Protein AF-A0A974D555-F1 (afdb_monomer_lite)

pLDDT: mean 72.26, std 13.81, range [42.69, 95.44]

Foldseek 3Di:
DDDDDPDDDDDDDDDDDDCPDPVVVVVVVVVCVVPVVVVVCCVVQVQNDQDWDKDKDFDPDDDPDKDKDWDADPPDRAIAIEIPDPVVCVVCPVSYDDDDDDDDLAPPPDPDVVSVDPVVSVVSVVVPGPIPIPRPPDRDRDDDDDPPDDDDDDDDDDDDDDDD

Secondary structure (DSSP, 8-state):
------------------SSSHHHHHHHHHHHHHHHHHHHHHHHTSSSS----EEEEE-----SS--EEEEE-SSSS-EEEEES-HHHHHHHGGGB---------S-TT---GGGG-HHHHHHHHHHTS-EEEEE--S----PPPPTTPPP-------------

Organism: Xenopus laevis (NCBI:txid8355)

InterPro domains:
  IPR019306 Transmembrane protein 231 [PF10149] (1-104)
  IPR019306 Transmembrane protein 231 [PTHR14605] (1-103)

Radius of gyration: 37.43 Å; chains: 1; bounding box: 62×40×138 Å

Structure (mmCIF, N/CA/C/O backbone):
data_AF-A0A974D555-F1
#
_entry.id   AF-A0A974D555-F1
#
loop_
_atom_site.group_PDB
_atom_site.id
_atom_site.type_symbol
_atom_site.label_atom_id
_atom_site.label_alt_id
_atom_site.label_comp_id
_atom_site.label_asym_id
_atom_site.label_entity_id
_atom_site.label_seq_id
_atom_site.pdbx_PDB_ins_code
_atom_site.Cartn_x
_atom_site.Cartn_y
_atom_site.Cartn_z
_atom_site.occupancy
_atom_site.B_iso_or_equiv
_atom_site.auth_seq_id
_atom_site.auth_comp_id
_atom_site.auth_asym_id
_atom_site.auth_atom_id
_atom_site.pdbx_PDB_model_num
ATOM 1 N N . MET A 1 1 ? 27.339 3.872 -88.753 1.00 43.22 1 MET A N 1
ATOM 2 C CA . MET A 1 1 ? 28.304 2.980 -88.077 1.00 43.22 1 MET A CA 1
ATOM 3 C C . MET A 1 1 ? 27.641 2.476 -86.812 1.00 43.22 1 MET A C 1
ATOM 5 O O . MET A 1 1 ? 27.214 3.301 -86.017 1.00 43.22 1 MET A O 1
ATOM 9 N N . ALA A 1 2 ? 27.453 1.164 -86.688 1.00 54.00 2 ALA A N 1
ATOM 10 C CA . ALA A 1 2 ? 26.825 0.557 -85.518 1.00 54.00 2 ALA A CA 1
ATOM 11 C C . ALA A 1 2 ? 27.892 0.338 -84.437 1.00 54.00 2 ALA A C 1
ATOM 13 O O . ALA A 1 2 ? 28.926 -0.265 -84.718 1.00 54.00 2 ALA A O 1
ATOM 14 N N . LEU A 1 3 ? 27.662 0.860 -83.232 1.00 67.00 3 LEU A N 1
ATOM 15 C CA . LEU A 1 3 ? 28.503 0.572 -82.073 1.00 67.00 3 LEU A CA 1
ATOM 16 C C . LEU A 1 3 ? 28.067 -0.777 -81.497 1.00 67.00 3 LEU A C 1
ATOM 18 O O . LEU A 1 3 ? 26.908 -0.946 -81.125 1.00 67.00 3 LEU A O 1
ATOM 22 N N . TYR A 1 4 ? 28.989 -1.737 -81.482 1.00 73.62 4 TYR A N 1
ATOM 23 C CA . TYR A 1 4 ? 28.781 -3.074 -80.935 1.00 73.62 4 TYR A CA 1
ATOM 24 C C . TYR A 1 4 ? 29.472 -3.150 -79.574 1.00 73.62 4 TYR A C 1
ATOM 26 O O . TYR A 1 4 ? 30.701 -3.122 -79.492 1.00 73.62 4 TYR A O 1
ATOM 34 N N . GLU A 1 5 ? 28.684 -3.191 -78.504 1.00 74.38 5 GLU A N 1
ATOM 35 C CA . GLU A 1 5 ? 29.203 -3.286 -77.144 1.00 74.38 5 GLU A CA 1
ATOM 36 C C . GLU A 1 5 ? 29.420 -4.765 -76.797 1.00 74.38 5 GLU A C 1
ATOM 38 O O . GLU A 1 5 ? 28.479 -5.541 -76.647 1.00 74.38 5 GLU A O 1
ATOM 43 N N . VAL A 1 6 ? 30.691 -5.172 -76.760 1.00 83.88 6 VAL A N 1
ATOM 44 C CA . VAL A 1 6 ? 31.112 -6.582 -76.663 1.00 83.88 6 VAL A CA 1
ATOM 45 C C . VAL A 1 6 ? 30.987 -7.126 -75.236 1.00 83.88 6 VAL A C 1
ATOM 47 O O . VAL A 1 6 ? 30.823 -8.330 -75.050 1.00 83.88 6 VAL A O 1
ATOM 50 N N . TYR A 1 7 ? 31.088 -6.268 -74.216 1.00 72.56 7 TYR A N 1
ATOM 51 C CA . TYR A 1 7 ? 31.069 -6.694 -72.819 1.00 72.56 7 TYR A CA 1
ATOM 52 C C . TYR A 1 7 ? 30.784 -5.526 -71.870 1.00 72.56 7 TYR A C 1
ATOM 54 O O . TYR A 1 7 ? 31.431 -4.484 -71.952 1.00 72.56 7 TYR A O 1
ATOM 62 N N . SER A 1 8 ? 29.878 -5.737 -70.916 1.00 79.06 8 SER A N 1
ATOM 63 C CA . SER A 1 8 ? 29.577 -4.797 -69.834 1.00 79.06 8 SER A CA 1
ATOM 64 C C . SER A 1 8 ? 29.527 -5.548 -68.506 1.00 79.06 8 SER A C 1
ATOM 66 O O . SER A 1 8 ? 28.858 -6.577 -68.414 1.00 79.06 8 SER A O 1
ATOM 68 N N . HIS A 1 9 ? 30.179 -5.028 -67.466 1.00 78.00 9 HIS A N 1
ATOM 69 C CA . HIS A 1 9 ? 30.030 -5.547 -66.105 1.00 78.00 9 HIS A CA 1
ATOM 70 C C . HIS A 1 9 ? 29.770 -4.399 -65.129 1.00 78.00 9 HIS A C 1
ATOM 72 O O . HIS A 1 9 ? 30.324 -3.309 -65.269 1.00 78.00 9 HIS A O 1
ATOM 78 N N . THR A 1 10 ? 28.920 -4.637 -64.132 1.00 78.56 10 THR A N 1
ATOM 79 C CA . THR A 1 10 ? 28.616 -3.647 -63.097 1.00 78.56 10 THR A CA 1
ATOM 80 C C . THR A 1 10 ? 29.733 -3.630 -62.056 1.00 78.56 10 THR A C 1
ATOM 82 O O . THR A 1 10 ? 29.928 -4.613 -61.338 1.00 78.56 10 THR A O 1
ATOM 85 N N . ALA A 1 11 ? 30.456 -2.517 -61.949 1.00 74.56 11 ALA A N 1
ATOM 86 C CA . ALA A 1 11 ? 31.449 -2.325 -60.899 1.00 74.56 11 ALA A CA 1
ATOM 87 C C . ALA A 1 11 ? 30.753 -2.046 -59.556 1.00 74.56 11 ALA A C 1
ATOM 89 O O . ALA A 1 11 ? 30.094 -1.021 -59.382 1.00 74.56 11 ALA A O 1
ATOM 90 N N . LEU A 1 12 ? 30.908 -2.953 -58.589 1.00 76.25 12 LEU A N 1
ATOM 91 C CA . LEU A 1 12 ? 30.442 -2.751 -57.218 1.00 76.25 12 LEU A CA 1
ATOM 92 C C . LEU A 1 12 ? 31.545 -2.066 -56.401 1.00 76.25 12 LEU A C 1
ATOM 94 O O . LEU A 1 12 ? 32.492 -2.709 -55.950 1.00 76.25 12 LEU A O 1
ATOM 98 N N . LEU A 1 13 ? 31.430 -0.751 -56.203 1.00 76.50 13 LEU A N 1
ATOM 99 C CA . LEU A 1 13 ? 32.329 0.006 -55.329 1.00 76.50 13 LEU A CA 1
ATOM 100 C C . LEU A 1 13 ? 31.910 -0.183 -53.867 1.00 76.50 13 LEU A C 1
ATOM 102 O O . LEU A 1 13 ? 30.870 0.312 -53.434 1.00 76.50 13 LEU A O 1
ATOM 106 N N . ARG A 1 14 ? 32.727 -0.905 -53.092 1.00 76.12 14 ARG A N 1
ATOM 107 C CA . ARG A 1 14 ? 32.498 -1.114 -51.658 1.00 76.12 14 ARG A CA 1
ATOM 108 C C . ARG A 1 14 ? 33.334 -0.140 -50.837 1.00 76.12 14 ARG A C 1
ATOM 110 O O . ARG A 1 14 ? 34.541 -0.317 -50.694 1.00 76.12 14 ARG A O 1
ATOM 117 N N . TYR A 1 15 ? 32.681 0.856 -50.251 1.00 70.00 15 TYR A N 1
ATOM 118 C CA . TYR A 1 15 ? 33.311 1.777 -49.308 1.00 70.00 15 TYR A CA 1
ATOM 119 C C . TYR A 1 15 ? 33.308 1.163 -47.905 1.00 70.00 15 TYR A C 1
ATOM 121 O O . TYR A 1 15 ? 32.252 0.853 -47.358 1.00 70.00 15 TYR A O 1
ATOM 129 N N . ILE A 1 16 ? 34.495 0.958 -47.334 1.00 76.12 16 ILE A N 1
ATOM 130 C CA . ILE A 1 16 ? 34.682 0.409 -45.985 1.00 76.12 16 ILE A CA 1
ATOM 131 C C . ILE A 1 16 ? 35.162 1.549 -45.088 1.00 76.12 16 ILE A C 1
ATOM 133 O O . ILE A 1 16 ? 36.095 2.266 -45.444 1.00 76.12 16 ILE A O 1
ATOM 137 N N . THR A 1 17 ? 34.536 1.725 -43.928 1.00 74.69 17 THR A N 1
ATOM 138 C CA . THR A 1 17 ? 34.976 2.688 -42.913 1.00 74.69 17 THR A CA 1
ATOM 139 C C . THR A 1 17 ? 35.662 1.955 -41.761 1.00 74.69 17 THR A C 1
ATOM 141 O O . THR A 1 17 ? 35.308 0.824 -41.430 1.00 74.69 17 THR A O 1
ATOM 144 N N . SER A 1 18 ? 36.680 2.578 -41.161 1.00 75.44 18 SER A N 1
ATOM 145 C CA . SER A 1 18 ? 37.286 2.073 -39.925 1.00 75.44 18 SER A CA 1
ATOM 146 C C . SER A 1 18 ? 36.431 2.463 -38.718 1.00 75.44 18 SER A C 1
ATOM 148 O O . SER A 1 18 ? 35.652 3.413 -38.772 1.00 75.44 18 SER A O 1
ATOM 150 N N . ILE A 1 19 ? 36.606 1.751 -37.606 1.00 68.06 19 ILE A N 1
ATOM 151 C CA . ILE A 1 19 ? 35.839 1.945 -36.366 1.00 68.06 19 ILE A CA 1
ATOM 152 C C . ILE A 1 19 ? 36.032 3.362 -35.785 1.00 68.06 19 ILE A C 1
ATOM 154 O O . ILE A 1 19 ? 35.103 3.922 -35.206 1.00 68.06 19 ILE A O 1
ATOM 158 N N . CYS A 1 20 ? 37.195 3.985 -36.010 1.00 70.38 20 CYS A N 1
ATOM 159 C CA . CYS A 1 20 ? 37.530 5.337 -35.556 1.00 70.38 20 CYS A CA 1
ATOM 160 C C . CYS A 1 20 ? 37.669 6.288 -36.758 1.00 70.38 20 CYS A C 1
ATOM 162 O O . CYS A 1 20 ? 38.770 6.672 -37.151 1.00 70.38 20 CYS A O 1
ATOM 164 N N . SER A 1 21 ? 36.548 6.625 -37.396 1.00 87.00 21 SER A N 1
ATOM 165 C CA . SER A 1 21 ? 36.493 7.576 -38.509 1.00 87.00 21 SER A CA 1
ATOM 166 C C . SER A 1 21 ? 35.426 8.639 -38.248 1.00 87.00 21 SER A C 1
ATOM 168 O O . SER A 1 21 ? 34.438 8.402 -37.555 1.00 87.00 21 SER A O 1
ATOM 170 N N . LYS A 1 22 ? 35.571 9.823 -38.854 1.00 82.00 22 LYS A N 1
ATOM 171 C CA . LYS A 1 22 ? 34.559 10.891 -38.775 1.00 82.00 22 LYS A CA 1
ATOM 172 C C . LYS A 1 22 ? 33.178 10.415 -39.260 1.00 82.00 22 LYS A C 1
ATOM 174 O O . LYS A 1 22 ? 32.161 10.873 -38.749 1.00 82.00 22 LYS A O 1
ATOM 179 N N . ALA A 1 23 ? 33.143 9.458 -40.193 1.00 85.44 23 ALA A N 1
ATOM 180 C CA . ALA A 1 23 ? 31.910 8.846 -40.688 1.00 85.44 23 ALA A CA 1
ATOM 181 C C . ALA A 1 23 ? 31.214 7.955 -39.641 1.00 85.44 23 ALA A C 1
ATOM 183 O O . ALA A 1 23 ? 29.991 7.996 -39.528 1.00 85.44 23 ALA A O 1
ATOM 184 N N . THR A 1 24 ? 31.969 7.185 -38.847 1.00 86.44 24 THR A N 1
ATOM 185 C CA . THR A 1 24 ? 31.387 6.348 -37.782 1.00 86.44 24 THR A CA 1
ATOM 186 C C . THR A 1 24 ? 30.913 7.190 -36.605 1.00 86.44 24 THR A C 1
ATOM 188 O O . THR A 1 24 ? 29.861 6.901 -36.041 1.00 86.44 24 THR A O 1
ATOM 191 N N . LEU A 1 25 ? 31.617 8.285 -36.298 1.00 87.31 25 LEU A N 1
ATOM 192 C CA . LEU A 1 25 ? 31.182 9.282 -35.316 1.00 87.31 25 LEU A CA 1
ATOM 193 C C . LEU A 1 25 ? 29.849 9.923 -35.741 1.00 87.31 25 LEU A C 1
ATOM 195 O O . LEU A 1 25 ? 28.904 9.962 -34.957 1.00 87.31 25 LEU A O 1
ATOM 199 N N . PHE A 1 26 ? 29.738 10.366 -36.997 1.00 90.81 26 PHE A N 1
ATOM 200 C CA . PHE A 1 26 ? 28.491 10.926 -37.523 1.00 90.81 26 PHE A CA 1
ATOM 201 C C . PHE A 1 26 ? 27.328 9.926 -37.434 1.00 90.81 26 PHE A C 1
ATOM 203 O O . PHE A 1 26 ? 26.248 10.286 -36.970 1.00 90.81 26 PHE A O 1
ATOM 210 N N . LEU A 1 27 ? 27.562 8.660 -37.795 1.00 88.62 27 LEU A N 1
ATOM 211 C CA . LEU A 1 27 ? 26.557 7.602 -37.674 1.00 88.62 27 LEU A CA 1
ATOM 212 C C . LEU A 1 27 ? 26.149 7.379 -36.211 1.00 88.62 27 LEU A C 1
ATOM 214 O O . LEU A 1 27 ? 24.957 7.316 -35.928 1.00 88.62 27 LEU A O 1
ATOM 218 N N . LEU A 1 28 ? 27.102 7.336 -35.272 1.00 90.50 28 LEU A N 1
ATOM 219 C CA . LEU A 1 28 ? 26.807 7.226 -33.839 1.00 90.50 28 LEU A CA 1
ATOM 220 C C . LEU A 1 28 ? 25.959 8.391 -33.325 1.00 90.50 28 LEU A C 1
ATOM 222 O O . LEU A 1 28 ? 25.024 8.156 -32.565 1.00 90.50 28 LEU A O 1
ATOM 226 N N . ILE A 1 29 ? 26.244 9.626 -33.750 1.00 92.88 29 ILE A N 1
ATOM 227 C CA . ILE A 1 29 ? 25.439 10.797 -33.374 1.00 92.88 29 ILE A CA 1
ATOM 228 C C . ILE A 1 29 ? 24.017 10.669 -33.916 1.00 92.88 29 ILE A C 1
ATOM 230 O O . ILE A 1 29 ? 23.066 10.876 -33.168 1.00 92.88 29 ILE A O 1
ATOM 234 N N . VAL A 1 30 ? 23.852 10.311 -35.192 1.00 94.25 30 VAL A N 1
ATOM 235 C CA . VAL A 1 30 ? 22.523 10.134 -35.799 1.00 94.25 30 VAL A CA 1
ATOM 236 C C . VAL A 1 30 ? 21.759 9.007 -35.106 1.00 94.25 30 VAL A C 1
ATOM 238 O O . VAL A 1 30 ? 20.574 9.155 -34.815 1.00 94.25 30 VAL A O 1
ATOM 241 N N . LEU A 1 31 ? 22.434 7.906 -34.774 1.00 94.69 31 LEU A N 1
ATOM 242 C CA . LEU A 1 31 ? 21.848 6.780 -34.056 1.00 94.69 31 LEU A CA 1
ATOM 243 C C . LEU A 1 31 ? 21.407 7.192 -32.644 1.00 94.69 31 LEU A C 1
ATOM 245 O O . LEU A 1 31 ? 20.265 6.950 -32.258 1.00 94.69 31 LEU A O 1
ATOM 249 N N . ALA A 1 32 ? 22.266 7.898 -31.908 1.00 94.69 32 ALA A N 1
ATOM 250 C CA . ALA A 1 32 ? 21.931 8.460 -30.605 1.00 94.69 32 ALA A CA 1
ATOM 251 C C . ALA A 1 32 ? 20.732 9.417 -30.699 1.00 94.69 32 ALA A C 1
ATOM 253 O O . ALA A 1 32 ? 19.782 9.291 -29.932 1.00 94.69 32 ALA A O 1
ATOM 254 N N . LEU A 1 33 ? 20.716 10.318 -31.682 1.00 94.19 33 LEU A N 1
ATOM 255 C CA . LEU A 1 33 ? 19.623 11.271 -31.886 1.00 94.19 33 LEU A CA 1
ATOM 256 C C . LEU A 1 33 ? 18.323 10.602 -32.369 1.00 94.19 33 LEU A C 1
ATOM 258 O O . LEU A 1 33 ? 17.247 11.147 -32.163 1.00 94.19 33 LEU A O 1
ATOM 262 N N . THR A 1 34 ? 18.395 9.417 -32.974 1.00 95.44 34 THR A N 1
ATOM 263 C CA . THR A 1 34 ? 17.206 8.663 -33.397 1.00 95.44 34 THR A CA 1
ATOM 264 C C . THR A 1 34 ? 16.569 7.914 -32.223 1.00 95.44 34 THR A C 1
ATOM 266 O O . THR A 1 34 ? 15.346 7.870 -32.120 1.00 95.44 34 THR A O 1
ATOM 269 N N . TYR A 1 35 ? 17.373 7.347 -31.315 1.00 92.94 35 TYR A N 1
ATOM 270 C CA . TYR A 1 35 ? 16.868 6.487 -30.236 1.00 92.94 35 TYR A CA 1
ATOM 271 C C . TYR A 1 35 ? 16.709 7.1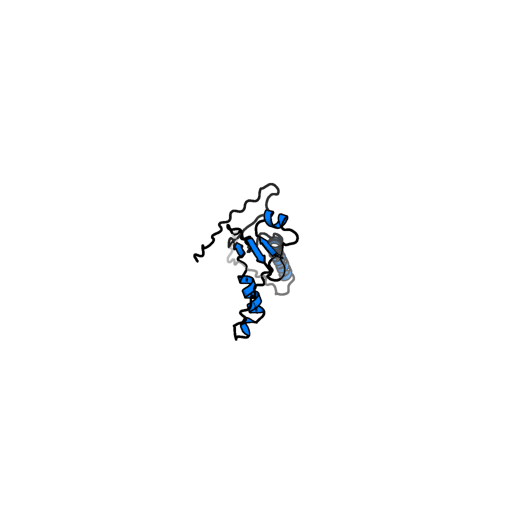83 -28.878 1.00 92.94 35 TYR A C 1
ATOM 273 O O . TYR A 1 35 ? 15.795 6.843 -28.127 1.00 92.94 35 TYR A O 1
ATOM 281 N N . ILE A 1 36 ? 17.557 8.160 -28.540 1.00 93.50 36 ILE A N 1
ATOM 282 C CA . ILE A 1 36 ? 17.518 8.824 -27.226 1.00 93.50 36 ILE A CA 1
ATOM 283 C C . ILE A 1 36 ? 16.260 9.694 -27.057 1.00 93.50 36 ILE A C 1
ATOM 285 O O . ILE A 1 36 ? 15.605 9.556 -26.024 1.00 93.50 36 ILE A O 1
ATOM 289 N N . PRO A 1 37 ? 15.858 10.551 -28.019 1.00 91.44 37 PRO A N 1
ATOM 290 C CA . PRO A 1 37 ? 14.676 11.397 -27.854 1.00 91.44 37 PRO A CA 1
ATOM 291 C C . PRO A 1 37 ? 13.364 10.638 -27.608 1.00 91.44 37 PRO A C 1
ATOM 293 O O . PRO A 1 37 ? 12.691 10.977 -26.634 1.00 91.44 37 PRO A O 1
ATOM 296 N N . PRO A 1 38 ? 12.980 9.600 -28.384 1.00 87.94 38 PRO A N 1
ATOM 297 C CA . PRO A 1 38 ? 11.744 8.868 -28.104 1.00 87.94 38 PRO A CA 1
ATOM 298 C C . PRO A 1 38 ? 11.790 8.141 -26.751 1.00 87.94 38 PRO A C 1
ATOM 300 O O . PRO A 1 38 ? 10.772 8.071 -26.065 1.00 87.94 38 PRO A O 1
ATOM 303 N N . LEU A 1 39 ? 12.965 7.670 -26.316 1.00 85.62 39 LEU A N 1
ATOM 304 C CA . LEU A 1 39 ? 13.138 7.049 -25.000 1.00 85.62 39 LEU A CA 1
ATOM 305 C C . LEU A 1 39 ? 12.997 8.065 -23.854 1.00 85.62 39 LEU A C 1
ATOM 307 O O . LEU A 1 39 ? 12.352 7.773 -22.847 1.00 85.62 39 LEU A O 1
ATOM 311 N N . LEU A 1 40 ? 13.537 9.275 -24.018 1.00 86.38 40 LEU A N 1
ATOM 312 C CA . LEU A 1 40 ? 13.411 10.360 -23.041 1.00 86.38 40 LEU A CA 1
ATOM 313 C C . LEU A 1 40 ? 11.957 10.849 -22.956 1.00 86.38 40 LEU A C 1
ATOM 315 O O . LEU A 1 40 ? 11.431 11.028 -21.861 1.00 86.38 40 LEU A O 1
ATOM 319 N N . VAL A 1 41 ? 11.263 10.955 -24.094 1.00 85.06 41 VAL A N 1
ATOM 320 C CA . VAL A 1 41 ? 9.822 11.251 -24.136 1.00 85.06 41 VAL A CA 1
ATOM 321 C C . VAL A 1 41 ? 9.014 10.159 -23.428 1.00 85.06 41 VAL A C 1
ATOM 323 O O . VAL A 1 41 ? 8.137 10.482 -22.629 1.00 85.06 41 VAL A O 1
ATOM 326 N N . ALA A 1 42 ? 9.320 8.875 -23.636 1.00 82.38 42 ALA A N 1
ATOM 327 C CA . ALA A 1 42 ? 8.662 7.767 -22.933 1.00 82.38 42 ALA A CA 1
ATOM 328 C C . ALA A 1 42 ? 8.933 7.771 -21.414 1.00 82.38 42 ALA A C 1
ATOM 330 O O . ALA A 1 42 ? 8.067 7.400 -20.620 1.00 82.38 42 ALA A O 1
ATOM 331 N N . PHE A 1 43 ? 10.120 8.211 -20.992 1.00 78.06 43 PHE A N 1
ATOM 332 C CA . PHE A 1 43 ? 10.472 8.360 -19.579 1.00 78.06 43 PHE A CA 1
ATOM 333 C C . PHE A 1 43 ? 9.745 9.547 -18.923 1.00 78.06 43 PHE A C 1
ATOM 335 O O . PHE A 1 43 ? 9.121 9.391 -17.873 1.00 78.06 43 PHE A O 1
ATOM 342 N N . CYS A 1 44 ? 9.764 10.719 -19.563 1.00 80.12 44 CYS A N 1
ATOM 343 C CA . CYS A 1 44 ? 9.126 11.933 -19.052 1.00 80.12 44 CYS A CA 1
ATOM 344 C C . CYS A 1 44 ? 7.598 11.924 -19.163 1.00 80.12 44 CYS A C 1
ATOM 346 O O . CYS A 1 44 ? 6.941 12.700 -18.480 1.00 80.12 44 CYS A O 1
ATOM 348 N N . SER A 1 45 ? 7.005 11.070 -19.997 1.00 78.44 45 SER A N 1
ATOM 349 C CA . SER A 1 45 ? 5.547 11.033 -20.178 1.00 78.44 45 SER A CA 1
ATOM 350 C C . SER A 1 45 ? 4.789 10.358 -19.029 1.00 78.44 45 SER A C 1
ATOM 352 O O . SER A 1 45 ? 3.563 10.367 -19.056 1.00 78.44 45 SER A O 1
ATOM 354 N N . TYR A 1 46 ? 5.471 9.813 -18.008 1.00 63.91 46 TYR A N 1
ATOM 355 C CA . TYR A 1 46 ? 4.936 9.237 -16.753 1.00 63.91 46 TYR A CA 1
ATOM 356 C C . TYR A 1 46 ? 3.826 8.160 -16.855 1.00 63.91 46 TYR A C 1
ATOM 358 O O . TYR A 1 46 ? 3.529 7.531 -15.833 1.00 63.91 46 TYR A O 1
ATOM 366 N N . GLY A 1 47 ? 3.247 7.923 -18.035 1.00 62.38 47 GLY A N 1
ATOM 367 C CA . GLY A 1 47 ? 2.083 7.070 -18.296 1.00 62.38 47 GLY A CA 1
ATOM 368 C C . GLY A 1 47 ? 2.336 5.944 -19.300 1.00 62.38 47 GLY A C 1
ATOM 369 O O . GLY A 1 47 ? 1.434 5.157 -19.557 1.00 62.38 47 GLY A O 1
ATOM 370 N N . PHE A 1 48 ? 3.555 5.834 -19.843 1.00 63.28 48 PHE A N 1
ATOM 371 C CA . PHE A 1 48 ? 3.926 4.731 -20.740 1.00 63.28 48 PHE A CA 1
ATOM 372 C C . PHE A 1 48 ? 4.338 3.448 -19.999 1.00 63.28 48 PHE A C 1
ATOM 374 O O . PHE A 1 48 ? 4.368 2.367 -20.581 1.00 63.28 48 PHE A O 1
ATOM 381 N N . TRP A 1 49 ? 4.672 3.566 -18.712 1.00 61.31 49 TRP A N 1
ATOM 382 C CA . TRP A 1 49 ? 5.152 2.457 -17.897 1.00 61.31 49 TRP A CA 1
ATOM 383 C C . TRP A 1 49 ? 4.017 1.882 -17.066 1.00 61.31 49 TRP A C 1
ATOM 385 O O . TRP A 1 49 ? 3.326 2.610 -16.350 1.00 61.31 49 TRP A O 1
ATOM 395 N N . LEU A 1 50 ? 3.873 0.562 -17.124 1.00 58.47 50 LEU A N 1
ATOM 396 C CA . LEU A 1 50 ? 2.924 -0.164 -16.303 1.00 58.47 50 LEU A CA 1
ATOM 397 C C . LEU A 1 50 ? 3.299 -0.021 -14.824 1.00 58.47 50 LEU A C 1
ATOM 399 O O . LEU A 1 50 ? 4.350 -0.496 -14.395 1.00 58.47 50 LEU A O 1
ATOM 403 N N . LYS A 1 51 ? 2.453 0.653 -14.043 1.00 59.53 51 LYS A N 1
ATOM 404 C CA . LYS A 1 51 ? 2.661 0.858 -12.605 1.00 59.53 51 LYS A CA 1
ATOM 405 C C . LYS A 1 51 ? 1.699 -0.022 -11.819 1.00 59.53 51 LYS A C 1
ATOM 407 O O . LYS A 1 51 ? 0.499 -0.018 -12.075 1.00 59.53 51 LYS A O 1
ATOM 412 N N . GLN A 1 52 ? 2.230 -0.753 -10.844 1.00 62.78 52 GLN A N 1
ATOM 413 C CA . GLN A 1 52 ? 1.428 -1.490 -9.874 1.00 62.78 52 GLN A CA 1
ATOM 414 C C . GLN A 1 52 ? 1.115 -0.570 -8.690 1.00 62.78 52 GLN A C 1
ATOM 416 O O . GLN A 1 52 ? 2.029 -0.024 -8.073 1.00 62.78 52 GLN A O 1
ATOM 421 N N . SER A 1 53 ? -0.167 -0.389 -8.371 1.00 60.31 53 SER A N 1
ATOM 422 C CA . SER A 1 53 ? -0.601 0.358 -7.188 1.00 60.31 53 SER A CA 1
ATOM 423 C C . SER A 1 53 ? -1.202 -0.593 -6.160 1.00 60.31 53 SER A C 1
ATOM 425 O O . SER A 1 53 ? -2.190 -1.266 -6.448 1.00 60.31 53 SER A O 1
ATOM 427 N N . THR A 1 54 ? -0.643 -0.604 -4.953 1.00 62.25 54 THR A N 1
ATOM 428 C CA . THR A 1 54 ? -1.197 -1.347 -3.818 1.00 62.25 54 THR A CA 1
ATOM 429 C C . THR A 1 54 ? -1.779 -0.352 -2.826 1.00 62.25 54 THR A C 1
ATOM 431 O O . THR A 1 54 ? -1.042 0.471 -2.283 1.00 62.25 54 THR A O 1
ATOM 434 N N . TYR A 1 55 ? -3.087 -0.426 -2.577 1.00 61.00 55 TYR A N 1
ATOM 435 C CA . TYR A 1 55 ? -3.750 0.409 -1.579 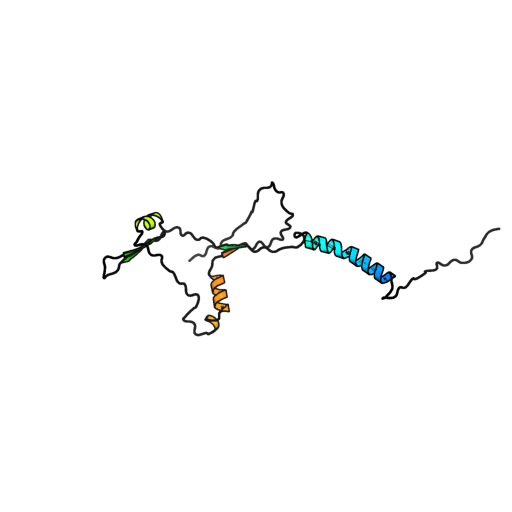1.00 61.00 55 TYR A CA 1
ATOM 436 C C . TYR A 1 55 ? -4.072 -0.409 -0.328 1.00 61.00 55 TYR A C 1
ATOM 438 O O . TYR A 1 55 ? -4.629 -1.507 -0.415 1.00 61.00 55 TYR A O 1
ATOM 446 N N . LYS A 1 56 ? -3.681 0.117 0.836 1.00 60.47 56 LYS A N 1
ATOM 447 C CA . LYS A 1 56 ? -3.932 -0.496 2.141 1.00 60.47 56 LYS A CA 1
ATOM 448 C C . LYS A 1 56 ? -4.780 0.456 2.971 1.00 60.47 56 LYS A C 1
ATOM 450 O O . LYS A 1 56 ? -4.329 1.554 3.284 1.00 60.47 56 LYS A O 1
ATOM 455 N N . GLU A 1 57 ? -5.969 0.009 3.350 1.00 55.25 57 GLU A N 1
ATOM 456 C CA . GLU A 1 57 ? -6.852 0.723 4.271 1.00 55.25 57 GLU A CA 1
ATOM 457 C C . GLU A 1 57 ? -7.042 -0.087 5.554 1.00 55.25 57 GLU A C 1
ATOM 459 O O . GLU A 1 57 ? -7.076 -1.322 5.534 1.00 55.25 57 GLU A O 1
ATOM 464 N N . GLN A 1 58 ? -7.157 0.612 6.684 1.00 59.47 58 GLN A N 1
ATOM 465 C CA . GLN A 1 58 ? -7.492 -0.015 7.955 1.00 59.47 58 GLN A CA 1
ATOM 466 C C . GLN A 1 58 ? -9.012 -0.079 8.097 1.00 59.47 58 GLN A C 1
ATOM 468 O O . GLN A 1 58 ? -9.686 0.952 8.097 1.00 59.47 58 GLN A O 1
ATOM 473 N N . ALA A 1 59 ? -9.558 -1.287 8.244 1.00 57.22 59 ALA A N 1
ATOM 474 C CA . ALA A 1 59 ? -10.989 -1.462 8.437 1.00 57.22 59 ALA A CA 1
ATOM 475 C C . ALA A 1 59 ? -11.410 -0.901 9.806 1.00 57.22 59 ALA A C 1
ATOM 477 O O . ALA A 1 59 ? -10.935 -1.340 10.856 1.00 57.22 59 ALA A O 1
ATOM 478 N N . LYS A 1 60 ? -12.327 0.070 9.811 1.00 61.56 60 LYS A N 1
ATOM 479 C CA . LYS A 1 60 ? -12.951 0.568 11.041 1.00 61.56 60 LYS A CA 1
ATOM 480 C C . LYS A 1 60 ? -14.079 -0.378 11.446 1.00 61.56 60 LYS A C 1
ATOM 482 O O . LYS A 1 60 ? -15.225 -0.202 11.040 1.00 61.56 60 LYS A O 1
ATOM 487 N N . ILE A 1 61 ? -13.745 -1.386 12.244 1.00 63.28 61 ILE A N 1
ATOM 488 C CA . ILE A 1 61 ? -14.707 -2.374 12.738 1.00 63.28 61 ILE A CA 1
ATOM 489 C C . ILE A 1 61 ? -15.621 -1.691 13.766 1.00 63.28 61 ILE A C 1
ATOM 491 O O . ILE A 1 61 ? -15.160 -1.212 14.803 1.00 63.28 61 ILE A O 1
ATOM 495 N N . ARG A 1 62 ? -16.923 -1.614 13.471 1.00 63.56 62 ARG A N 1
ATOM 496 C CA . ARG A 1 62 ? -17.959 -1.274 14.454 1.00 63.56 62 ARG A CA 1
ATOM 497 C C . ARG A 1 62 ? -18.726 -2.550 14.766 1.00 63.56 62 ARG A C 1
ATOM 499 O O . ARG A 1 62 ? -19.387 -3.091 13.886 1.00 63.56 62 ARG A O 1
ATOM 506 N N . PHE A 1 63 ? -18.617 -3.025 15.998 1.00 67.25 63 PHE A N 1
ATOM 507 C CA . PHE A 1 63 ? -19.436 -4.133 16.478 1.00 67.25 63 PHE A CA 1
ATOM 508 C C . PHE A 1 63 ? -20.898 -3.674 16.596 1.00 67.25 63 PHE A C 1
ATOM 510 O O . PHE A 1 63 ? -21.151 -2.505 16.897 1.00 67.25 63 PHE A O 1
ATOM 517 N N . GLN A 1 64 ? -21.847 -4.564 16.282 1.00 73.38 64 GLN A N 1
ATOM 518 C CA . GLN A 1 64 ? -23.285 -4.269 16.374 1.00 73.38 64 GLN A CA 1
ATOM 519 C C . GLN A 1 64 ? -23.706 -4.047 17.829 1.00 73.38 64 GLN A C 1
ATOM 521 O O . GLN A 1 64 ? -24.507 -3.157 18.115 1.00 73.38 64 GLN A O 1
ATOM 526 N N . ASP A 1 65 ? -23.101 -4.809 18.735 1.00 77.56 65 ASP A N 1
ATOM 527 C CA . ASP A 1 65 ? -23.359 -4.709 20.158 1.00 77.56 65 ASP A CA 1
ATOM 528 C C . ASP A 1 65 ? -22.476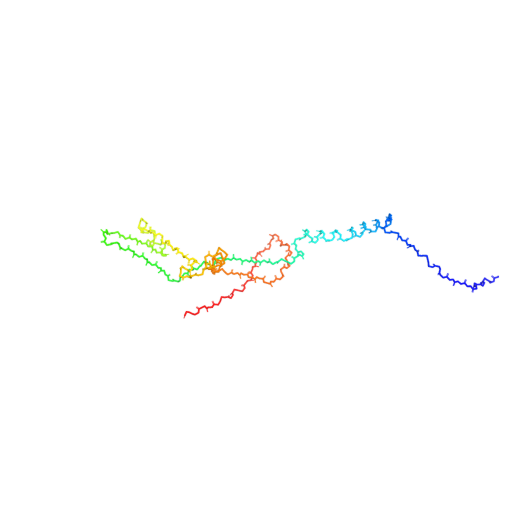 -3.654 20.813 1.00 77.56 65 ASP A C 1
ATOM 530 O O . ASP A 1 65 ? -21.273 -3.531 20.558 1.00 77.56 65 ASP A O 1
ATOM 534 N N . ASN A 1 66 ? -23.099 -2.891 21.701 1.00 80.38 66 ASN A N 1
ATOM 535 C CA . ASN A 1 66 ? -22.422 -1.897 22.508 1.00 80.38 66 ASN A CA 1
ATOM 536 C C . ASN A 1 66 ? -22.066 -2.480 23.875 1.00 80.38 66 ASN A C 1
ATOM 538 O O . ASN A 1 66 ? -22.854 -3.207 24.477 1.00 80.38 66 ASN A O 1
ATOM 542 N N . ILE A 1 67 ? -20.896 -2.112 24.388 1.00 83.62 67 ILE A N 1
ATOM 543 C CA . ILE A 1 67 ? -20.343 -2.661 25.625 1.00 83.62 67 ILE A CA 1
ATOM 544 C C . ILE A 1 67 ? -20.373 -1.580 26.704 1.00 83.62 67 ILE A C 1
ATOM 546 O O . ILE A 1 67 ? -19.996 -0.431 26.457 1.00 83.62 67 ILE A O 1
ATOM 550 N N . LEU A 1 68 ? -20.801 -1.967 27.905 1.00 87.25 68 LEU A N 1
ATOM 551 C CA . LEU A 1 68 ? -20.703 -1.181 29.129 1.00 87.25 68 LEU A CA 1
ATOM 552 C C . LEU A 1 68 ? -19.881 -1.975 30.141 1.00 87.25 68 LEU A C 1
ATOM 554 O O . LEU A 1 68 ? -20.195 -3.126 30.437 1.00 87.25 68 LEU A O 1
ATOM 558 N N . LEU A 1 69 ? -18.839 -1.352 30.675 1.00 85.00 69 LEU A N 1
ATOM 559 C CA . LEU A 1 69 ? -17.932 -1.956 31.635 1.00 85.00 69 LEU A CA 1
ATOM 560 C C . LEU A 1 69 ? -17.896 -1.077 32.881 1.00 85.00 69 LEU A C 1
ATOM 562 O O . LEU A 1 69 ? -17.599 0.115 32.801 1.00 85.00 69 LEU A O 1
ATOM 566 N N . VAL A 1 70 ? -18.236 -1.665 34.025 1.00 86.69 70 VAL A N 1
ATOM 567 C CA . VAL A 1 70 ? -18.256 -0.989 35.324 1.00 86.69 70 VAL A CA 1
ATOM 568 C C . VAL A 1 70 ? -17.427 -1.821 36.288 1.00 86.69 70 VAL A C 1
ATOM 570 O O . VAL A 1 70 ? -17.742 -2.979 36.545 1.00 86.69 70 VAL A O 1
ATOM 573 N N . ALA A 1 71 ? -16.360 -1.230 36.809 1.00 84.81 71 ALA A N 1
ATOM 574 C CA . ALA A 1 71 ? -15.534 -1.822 37.846 1.00 84.81 71 ALA A CA 1
ATOM 575 C C . ALA A 1 71 ? -15.805 -1.098 39.165 1.00 84.81 71 ALA A C 1
ATOM 577 O O . ALA A 1 71 ? -15.660 0.119 39.248 1.00 84.81 71 ALA A O 1
ATOM 578 N N . SER A 1 72 ? -16.196 -1.840 40.196 1.00 81.56 72 SER A N 1
ATOM 579 C CA . SER A 1 72 ? -16.419 -1.320 41.547 1.00 81.56 72 SER A CA 1
ATOM 580 C C . SER A 1 72 ? -15.293 -1.764 42.475 1.00 81.56 72 SER A C 1
ATOM 582 O O . SER A 1 72 ? -14.975 -2.953 42.520 1.00 81.56 72 SER A O 1
ATOM 584 N N . SER A 1 73 ? -14.710 -0.834 43.232 1.00 81.12 73 SER A N 1
ATOM 585 C CA . SER A 1 73 ? -13.733 -1.161 44.278 1.00 81.12 73 SER A CA 1
ATOM 586 C C . SER A 1 73 ? -14.434 -1.522 45.592 1.00 81.12 73 SER A C 1
ATOM 588 O O . SER A 1 73 ? -15.478 -0.961 45.917 1.00 81.12 73 SER A O 1
ATOM 590 N N . SER A 1 74 ? -13.868 -2.452 46.366 1.00 77.50 74 SER A N 1
ATOM 591 C CA . SER A 1 74 ? -14.430 -2.899 47.651 1.00 77.50 74 SER A CA 1
ATOM 592 C C . SER A 1 74 ? -14.211 -1.908 48.799 1.00 77.50 74 SER A C 1
ATOM 594 O O . SER A 1 74 ? -14.920 -1.963 49.799 1.00 77.50 74 SER A O 1
ATOM 596 N N . THR A 1 75 ? -13.213 -1.029 48.688 1.00 73.06 75 THR A N 1
ATOM 597 C CA . THR A 1 75 ? -12.693 -0.243 49.825 1.00 73.06 75 THR A CA 1
ATOM 598 C C . THR A 1 75 ? -13.180 1.207 49.840 1.00 73.06 75 THR A C 1
ATOM 600 O O . THR A 1 75 ? -13.171 1.857 50.881 1.00 73.06 75 THR A O 1
ATOM 603 N N . THR A 1 76 ? -13.667 1.698 48.704 1.00 68.12 76 THR A N 1
ATOM 604 C CA . THR A 1 76 ? -14.251 3.031 48.535 1.00 68.12 76 THR A CA 1
ATOM 605 C C . THR A 1 76 ? -15.460 2.851 47.632 1.00 68.12 76 THR A C 1
ATOM 607 O O . THR A 1 76 ? -15.409 2.023 46.726 1.00 68.12 76 THR A O 1
ATOM 610 N N . ARG A 1 77 ? -16.539 3.617 47.831 1.00 67.00 77 ARG A N 1
ATOM 611 C CA . ARG A 1 77 ? -17.740 3.637 46.965 1.00 67.00 77 ARG A CA 1
ATOM 612 C C . ARG A 1 77 ? -17.437 4.272 45.592 1.00 67.00 77 ARG A C 1
ATOM 614 O O . ARG A 1 77 ? -18.172 5.124 45.104 1.00 67.00 77 ARG A O 1
ATOM 621 N N . ASP A 1 78 ? -16.291 3.909 45.034 1.00 79.06 78 ASP A N 1
ATOM 622 C CA . ASP A 1 78 ? -15.678 4.421 43.831 1.00 79.06 78 ASP A CA 1
ATOM 623 C C . ASP A 1 78 ? -15.827 3.375 42.732 1.00 79.06 78 ASP A C 1
ATOM 625 O O . ASP A 1 78 ? -15.589 2.177 42.933 1.00 79.06 78 ASP A O 1
ATOM 629 N N . TYR A 1 79 ? -16.277 3.842 41.579 1.00 81.75 79 TYR A N 1
ATOM 630 C CA . TYR A 1 79 ? -16.559 3.011 40.429 1.00 81.75 79 TYR A CA 1
ATOM 631 C C . TYR A 1 79 ? -15.893 3.630 39.207 1.00 81.75 79 TYR A C 1
ATOM 633 O O . TYR A 1 79 ? -15.906 4.844 39.005 1.00 81.75 79 TYR A O 1
ATOM 641 N N . LEU A 1 80 ? -15.280 2.777 38.401 1.00 86.25 80 LEU A N 1
ATOM 642 C CA . LEU A 1 80 ? -14.638 3.136 37.149 1.00 86.25 80 LEU A CA 1
ATOM 643 C C . LEU A 1 80 ? -15.527 2.619 36.032 1.00 86.25 80 LEU A C 1
ATOM 645 O O . LEU A 1 80 ? -15.931 1.456 36.054 1.00 86.25 80 LEU A O 1
ATOM 649 N N . THR A 1 81 ? -15.843 3.473 35.066 1.00 87.56 81 THR A N 1
ATOM 650 C CA . THR A 1 81 ? -16.691 3.077 33.942 1.00 87.56 81 THR A CA 1
ATOM 651 C C . THR A 1 81 ? -15.995 3.294 32.615 1.00 87.56 81 THR A C 1
ATOM 653 O O . THR A 1 81 ? -15.167 4.195 32.455 1.00 87.56 81 THR A O 1
ATOM 656 N N . TRP A 1 82 ? -16.377 2.471 31.651 1.00 86.31 82 TRP A N 1
ATOM 657 C CA . TRP A 1 82 ? -16.111 2.680 30.243 1.00 86.31 82 TRP A CA 1
ATOM 658 C C . TRP A 1 82 ? -17.283 2.151 29.428 1.00 86.31 82 TRP A C 1
ATOM 660 O O . TRP A 1 82 ? -17.861 1.119 29.767 1.00 86.31 82 TRP A O 1
ATOM 670 N N . SER A 1 83 ? -17.634 2.828 28.338 1.00 87.00 83 SER A N 1
ATOM 671 C CA 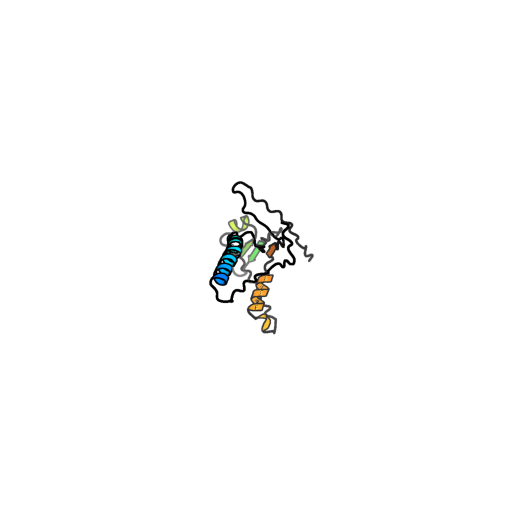. SER A 1 83 ? -18.625 2.299 27.405 1.00 87.00 83 SER A CA 1
ATOM 672 C C . SER A 1 83 ? -18.321 2.666 25.956 1.00 87.00 83 SER A C 1
ATOM 674 O O . SER A 1 83 ? -17.610 3.636 25.679 1.00 87.00 83 SER A O 1
ATOM 676 N N . THR A 1 84 ? -18.907 1.924 25.016 1.00 86.31 84 THR A N 1
ATOM 677 C CA . THR A 1 84 ? -18.940 2.312 23.595 1.00 86.31 84 THR A CA 1
ATOM 678 C C . THR A 1 84 ? -20.028 3.351 23.292 1.00 86.31 84 THR A C 1
ATOM 680 O O . THR A 1 84 ? -20.061 3.892 22.186 1.00 86.31 84 THR A O 1
ATOM 683 N N . TYR A 1 85 ? -20.901 3.665 24.259 1.00 87.25 85 TYR A N 1
ATOM 684 C CA . TYR A 1 85 ? -21.985 4.633 24.117 1.00 87.25 85 TYR A CA 1
ATOM 685 C C . TYR A 1 85 ? -21.500 6.064 24.406 1.00 87.25 85 TYR A C 1
ATOM 687 O O . TYR A 1 85 ? -21.238 6.407 25.562 1.00 87.25 85 TYR A O 1
ATOM 695 N N . PRO A 1 86 ? -21.452 6.959 23.401 1.00 85.00 86 PRO A N 1
ATOM 696 C CA . PRO A 1 86 ? -20.971 8.324 23.610 1.00 85.00 86 PRO A CA 1
ATOM 697 C C . PRO A 1 86 ? -21.854 9.115 24.586 1.00 85.00 86 PRO A C 1
ATOM 699 O O . PRO A 1 86 ? -21.334 9.873 25.397 1.00 85.00 86 PRO A O 1
ATOM 702 N N . GLY A 1 87 ? -23.175 8.898 24.568 1.00 87.25 87 GLY A N 1
ATOM 703 C CA . GLY A 1 87 ? -24.104 9.569 25.484 1.00 87.25 87 GLY A CA 1
ATOM 704 C C . GLY A 1 87 ? -23.842 9.231 26.953 1.00 87.25 87 GLY A C 1
ATOM 705 O O . GLY A 1 87 ? -23.772 10.129 27.782 1.00 87.25 87 GLY A O 1
ATOM 706 N N . PHE A 1 88 ? -23.619 7.953 27.268 1.00 87.00 88 PHE A N 1
ATOM 707 C CA . PHE A 1 88 ? -23.282 7.522 28.626 1.00 87.00 88 PHE A CA 1
ATOM 708 C C . PHE A 1 88 ? -21.911 8.058 29.063 1.00 87.00 88 PHE A C 1
ATOM 710 O O . PHE A 1 88 ? -21.779 8.586 30.163 1.00 87.00 88 PHE A O 1
ATOM 717 N N . ASN A 1 89 ? -20.908 8.014 28.181 1.00 87.94 89 ASN A N 1
ATOM 718 C CA . ASN A 1 89 ? -19.569 8.530 28.482 1.00 87.94 89 ASN A CA 1
ATOM 719 C C . ASN A 1 89 ? -19.575 10.031 28.808 1.00 87.94 89 ASN A C 1
ATOM 721 O O . ASN A 1 89 ? -18.871 10.460 29.720 1.00 87.94 89 ASN A O 1
ATOM 725 N N . ASN A 1 90 ? -20.403 10.811 28.106 1.00 88.38 90 ASN A N 1
ATOM 726 C CA . ASN A 1 90 ? -20.558 12.243 28.362 1.00 88.38 90 ASN A CA 1
ATOM 727 C C . ASN A 1 90 ? -21.209 12.534 29.723 1.00 88.38 90 ASN A C 1
ATOM 729 O O . ASN A 1 90 ? -20.912 13.559 30.327 1.00 88.38 90 ASN A O 1
ATOM 733 N N . LEU A 1 91 ? -22.083 11.645 30.208 1.00 87.38 91 LEU A N 1
ATOM 734 C CA . LEU A 1 91 ? -22.745 11.791 31.509 1.00 87.38 91 LEU A CA 1
ATOM 735 C C . LEU A 1 91 ? -21.835 11.401 32.677 1.00 87.38 91 LEU A C 1
ATOM 737 O O . LEU A 1 91 ? -21.949 11.974 33.757 1.00 87.38 91 LEU A O 1
ATOM 741 N N . VAL A 1 92 ? -20.953 10.419 32.477 1.00 84.56 92 VAL A N 1
ATOM 742 C CA . VAL A 1 92 ? -20.117 9.875 33.555 1.00 84.56 92 VAL A CA 1
ATOM 743 C C . VAL A 1 92 ? -18.809 10.653 33.752 1.00 84.56 92 VAL A C 1
ATOM 745 O O . VAL A 1 92 ? -18.267 10.643 34.858 1.00 84.56 92 VAL A O 1
ATOM 748 N N . GLY A 1 93 ? -18.331 11.362 32.721 1.00 82.56 93 GLY A N 1
ATOM 749 C CA . GLY A 1 93 ? -17.285 12.390 32.816 1.00 82.56 93 GLY A CA 1
ATOM 750 C C . GLY A 1 93 ? -16.052 11.958 33.617 1.00 82.56 93 GLY A C 1
ATOM 751 O O . GLY A 1 93 ? -15.215 11.202 33.129 1.00 82.56 93 GLY A O 1
ATOM 752 N N . ASP A 1 94 ? -15.961 12.412 34.867 1.00 81.75 94 ASP A N 1
ATOM 753 C CA . ASP A 1 94 ? -14.817 12.210 35.767 1.00 81.75 94 ASP A CA 1
ATOM 754 C C . ASP A 1 94 ? -14.560 10.748 36.170 1.00 81.75 94 ASP A C 1
ATOM 756 O O . ASP A 1 94 ? -13.449 10.393 36.575 1.00 81.75 94 ASP A O 1
ATOM 760 N N . LYS A 1 95 ? -15.569 9.873 36.066 1.00 82.12 95 LYS A N 1
ATOM 761 C CA . LYS A 1 95 ? -15.435 8.432 36.357 1.00 82.12 95 LYS A CA 1
ATOM 762 C C . LYS A 1 95 ? -15.165 7.592 35.104 1.00 82.12 95 LYS A C 1
ATOM 764 O O . LYS A 1 95 ? -15.109 6.360 35.189 1.00 82.12 95 LYS A O 1
ATOM 769 N N . LEU A 1 96 ? -14.991 8.234 33.947 1.00 83.31 96 LEU A N 1
ATOM 770 C CA . LEU A 1 96 ? -14.643 7.569 32.697 1.00 83.31 96 LEU A CA 1
ATOM 771 C C . LEU A 1 96 ? -13.140 7.268 32.663 1.00 83.31 96 LEU A C 1
ATOM 773 O O . LEU A 1 96 ? -12.303 8.171 32.718 1.00 83.31 96 LEU A O 1
ATOM 777 N N . ARG A 1 97 ? -12.774 5.994 32.523 1.00 80.38 97 ARG A N 1
ATOM 778 C CA . ARG A 1 97 ? -11.388 5.590 32.252 1.00 80.38 97 ARG A CA 1
ATOM 779 C C . ARG A 1 97 ? -11.330 4.828 30.940 1.00 80.38 97 ARG A C 1
ATOM 781 O O . ARG A 1 97 ? -12.100 3.903 30.719 1.00 80.38 97 ARG A O 1
ATOM 788 N N . LEU A 1 98 ? -10.411 5.219 30.062 1.00 75.69 98 LEU A N 1
ATOM 789 C CA . LEU A 1 98 ? -10.182 4.511 28.807 1.00 75.69 98 LEU A CA 1
ATOM 790 C C . LEU A 1 98 ? -9.419 3.209 29.106 1.00 75.69 98 LEU A C 1
ATOM 792 O O . LEU A 1 98 ? -8.339 3.277 29.697 1.00 75.69 98 LEU A O 1
ATOM 796 N N . PRO A 1 99 ? -9.943 2.031 28.729 1.00 70.69 99 PRO A N 1
ATOM 797 C CA . PRO A 1 99 ? -9.241 0.777 28.911 1.00 70.69 99 PRO A CA 1
ATOM 798 C C . PRO A 1 99 ? -8.027 0.763 27.988 1.00 70.69 99 PRO A C 1
ATOM 800 O O . PRO A 1 99 ? -8.147 0.836 26.764 1.00 70.69 99 PRO A O 1
ATOM 803 N N . GLN A 1 100 ? -6.843 0.655 28.580 1.00 75.06 100 GLN A N 1
ATOM 804 C CA . GLN A 1 100 ? -5.628 0.407 27.825 1.00 75.06 100 GLN A CA 1
ATOM 805 C C . GLN A 1 100 ? -5.506 -1.095 27.586 1.00 75.06 100 GLN A C 1
ATOM 807 O O . GLN A 1 100 ? -5.090 -1.854 28.459 1.00 75.06 100 GLN A O 1
ATOM 812 N N . ILE A 1 101 ? -5.870 -1.529 26.385 1.00 65.75 101 ILE A N 1
ATOM 813 C CA . ILE A 1 101 ? -5.679 -2.912 25.959 1.00 65.75 101 ILE A CA 1
ATOM 814 C C . ILE A 1 101 ? -4.254 -3.025 25.415 1.00 65.75 101 ILE A C 1
ATOM 816 O O . ILE A 1 101 ? -3.975 -2.645 24.279 1.00 65.75 101 ILE A O 1
ATOM 820 N N . SER A 1 102 ? -3.326 -3.521 26.233 1.00 64.06 102 SER A N 1
ATOM 821 C CA . SER A 1 102 ? -1.996 -3.889 25.751 1.00 64.06 102 SER A CA 1
ATOM 822 C C . SER A 1 102 ? -2.037 -5.309 25.202 1.00 64.06 102 SER A C 1
ATOM 824 O O . SER A 1 102 ? -2.237 -6.263 25.954 1.00 64.06 102 SER A O 1
ATOM 826 N N . VAL A 1 103 ? -1.820 -5.470 23.902 1.00 61.41 103 VAL A N 1
ATOM 827 C CA . VAL A 1 103 ? -1.741 -6.796 23.289 1.00 61.41 103 VAL A CA 1
ATOM 828 C C . VAL A 1 103 ? -0.267 -7.167 23.150 1.00 61.41 103 VAL A C 1
ATOM 830 O O . VAL A 1 103 ? 0.449 -6.562 22.357 1.00 61.41 103 VAL A O 1
ATOM 833 N N . SER A 1 104 ? 0.227 -8.164 23.891 1.00 66.75 104 SER A N 1
ATOM 834 C CA . SER A 1 104 ? 1.588 -8.655 23.648 1.00 66.75 104 SER A CA 1
ATOM 835 C C . SER A 1 104 ? 1.616 -9.440 22.333 1.00 66.75 104 SER A C 1
ATOM 837 O O . SER A 1 104 ? 0.944 -10.459 22.193 1.00 66.75 104 SER A O 1
ATOM 839 N N . GLY A 1 105 ? 2.365 -8.958 21.337 1.00 64.25 105 GLY A N 1
ATOM 840 C CA . GLY A 1 105 ? 2.658 -9.688 20.086 1.00 64.25 105 GLY A CA 1
ATOM 841 C C . GLY A 1 105 ? 3.663 -10.827 20.238 1.00 64.25 105 GLY A C 1
ATOM 842 O O . GLY A 1 105 ? 4.003 -11.485 19.264 1.00 64.25 105 GLY A O 1
ATOM 843 N N . ILE A 1 106 ? 4.139 -11.057 21.459 1.00 71.19 106 ILE A N 1
ATOM 844 C CA . ILE A 1 106 ? 5.150 -12.056 21.776 1.00 71.19 106 ILE A CA 1
ATOM 845 C C . ILE A 1 106 ? 4.472 -13.174 22.560 1.00 71.19 106 ILE A C 1
ATOM 847 O O . ILE A 1 106 ? 3.866 -12.917 23.605 1.00 71.19 106 ILE A O 1
ATOM 851 N N . ASN A 1 107 ? 4.596 -14.409 22.074 1.00 76.56 107 ASN A N 1
ATOM 852 C CA . ASN A 1 107 ? 4.222 -15.594 22.834 1.00 76.56 107 ASN A CA 1
ATOM 853 C C . ASN A 1 107 ? 5.259 -15.812 23.944 1.00 76.56 107 ASN A C 1
ATOM 855 O O . ASN A 1 107 ? 6.302 -16.424 23.721 1.00 76.56 107 ASN A O 1
ATOM 859 N N . ARG A 1 108 ? 4.977 -15.283 25.139 1.00 74.94 108 ARG A N 1
ATOM 860 C CA . ARG A 1 108 ? 5.886 -15.351 26.297 1.00 74.94 108 ARG A CA 1
ATOM 861 C C . ARG A 1 108 ? 6.141 -16.780 26.789 1.00 74.94 108 ARG A C 1
ATOM 863 O O . ARG A 1 108 ? 7.094 -16.998 27.524 1.00 74.94 108 ARG A O 1
ATOM 870 N N . SER A 1 109 ? 5.309 -17.739 26.389 1.00 86.56 109 SER A N 1
ATOM 871 C CA . SER A 1 109 ? 5.459 -19.154 26.738 1.00 86.56 1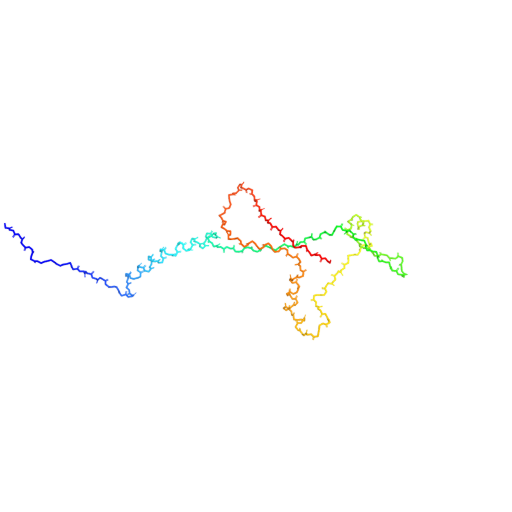09 SER A CA 1
ATOM 872 C C . SER A 1 109 ? 6.354 -19.921 25.759 1.00 86.56 109 SER A C 1
ATOM 874 O O . SER A 1 109 ? 6.622 -21.098 25.981 1.00 86.56 109 SER A O 1
ATOM 876 N N . SER A 1 110 ? 6.812 -19.288 24.673 1.00 82.94 110 SER A N 1
ATOM 877 C CA . SER A 1 110 ? 7.712 -19.918 23.707 1.00 82.94 110 SER A CA 1
ATOM 878 C C . SER A 1 110 ? 9.136 -20.032 24.276 1.00 82.94 110 SER A C 1
ATOM 880 O O . SER A 1 110 ? 9.700 -19.015 24.694 1.00 82.94 110 SER A O 1
ATOM 882 N N . PRO A 1 111 ? 9.751 -21.231 24.253 1.00 87.88 111 PRO A N 1
ATOM 883 C CA . PRO A 1 111 ? 11.130 -21.438 24.695 1.00 87.88 111 PRO A CA 1
ATOM 884 C C . PRO A 1 111 ? 12.175 -21.033 23.638 1.00 87.88 111 PRO A C 1
ATOM 886 O O . PRO A 1 111 ? 13.372 -21.056 23.915 1.00 87.88 111 PRO A O 1
ATOM 889 N N . PHE A 1 112 ? 11.758 -20.685 22.417 1.00 88.75 112 PHE A N 1
ATOM 890 C CA . PHE A 1 112 ? 12.671 -20.421 21.305 1.00 88.75 112 PHE A CA 1
ATOM 891 C C . PHE A 1 112 ? 13.080 -18.946 21.228 1.00 88.75 112 PHE A C 1
ATOM 893 O O . PHE A 1 112 ? 12.235 -18.057 21.237 1.00 88.75 112 PHE A O 1
ATOM 900 N N . ALA A 1 113 ? 14.373 -18.660 21.047 1.00 83.62 113 ALA A N 1
ATOM 901 C CA . ALA A 1 113 ? 14.864 -17.286 20.875 1.00 83.62 113 ALA A CA 1
ATOM 902 C C . ALA A 1 113 ? 14.282 -16.590 19.626 1.00 83.62 113 ALA A C 1
ATOM 904 O O . ALA A 1 113 ? 14.102 -15.373 19.614 1.00 83.62 113 ALA A O 1
ATOM 905 N N . SER A 1 114 ? 13.923 -17.362 18.594 1.00 84.00 114 SER A N 1
ATOM 906 C CA . SER A 1 114 ? 13.325 -16.854 17.355 1.00 84.00 114 SER A CA 1
ATOM 907 C C . SER A 1 114 ? 11.974 -16.165 17.565 1.00 84.00 114 SER A C 1
ATOM 909 O O . SER A 1 114 ? 11.681 -15.209 16.852 1.00 84.00 114 SER A O 1
ATOM 911 N N . SER A 1 115 ? 11.177 -16.554 18.571 1.00 78.75 115 SER A N 1
ATOM 912 C CA . SER A 1 115 ? 9.901 -15.876 18.864 1.00 78.75 115 SER A CA 1
ATOM 913 C C . SER A 1 115 ? 10.078 -14.470 19.441 1.00 78.75 115 SER A C 1
ATOM 915 O O . SER A 1 115 ? 9.133 -13.682 19.431 1.00 78.75 115 SER A O 1
ATOM 917 N N . TYR A 1 116 ? 11.279 -14.157 19.930 1.00 83.19 116 TYR A N 1
ATOM 918 C CA . TYR A 1 116 ? 11.665 -12.841 20.437 1.00 83.19 116 TYR A CA 1
ATOM 919 C C . TYR A 1 116 ? 12.478 -12.035 19.414 1.00 83.19 116 TYR A C 1
ATOM 921 O O . TYR A 1 116 ? 12.850 -10.895 19.688 1.00 83.19 116 TYR A O 1
ATOM 929 N N . ALA A 1 117 ? 12.763 -12.599 18.235 1.00 88.06 117 ALA A N 1
ATOM 930 C CA . ALA A 1 117 ? 13.492 -11.898 17.189 1.00 88.06 117 ALA A CA 1
ATOM 931 C C . ALA A 1 117 ? 12.669 -10.719 16.653 1.00 88.06 117 ALA A C 1
ATOM 933 O O . ALA A 1 117 ? 11.480 -10.846 16.359 1.00 88.06 117 ALA A O 1
ATOM 934 N N . LEU A 1 118 ? 13.327 -9.571 16.471 1.00 83.12 118 LEU A N 1
ATOM 935 C CA . LEU A 1 118 ? 12.685 -8.334 16.021 1.00 83.12 118 LEU A CA 1
ATOM 936 C C . LEU A 1 118 ? 11.979 -8.501 14.665 1.00 83.12 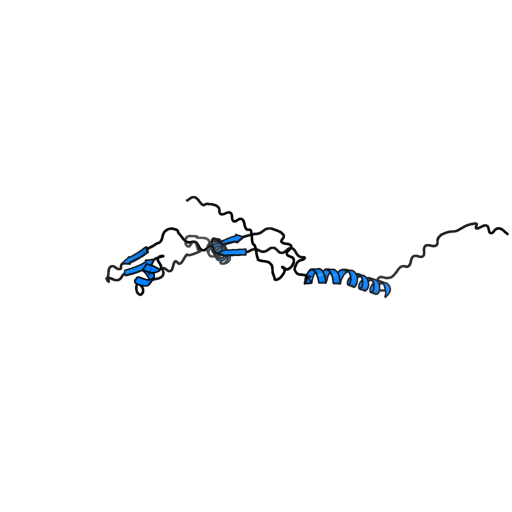118 LEU A C 1
ATOM 938 O O . LEU A 1 118 ? 10.907 -7.946 14.458 1.00 83.12 118 LEU A O 1
ATOM 942 N N . THR A 1 119 ? 12.532 -9.317 13.766 1.00 84.12 119 THR A N 1
ATOM 943 C CA . THR A 1 119 ? 11.929 -9.638 12.464 1.00 84.12 119 THR A CA 1
ATOM 944 C C . THR A 1 119 ? 10.596 -10.367 12.607 1.00 84.12 119 THR A C 1
ATOM 946 O O . THR A 1 119 ? 9.623 -9.974 11.972 1.00 84.12 119 THR A O 1
ATOM 949 N N . HIS A 1 120 ? 10.537 -11.370 13.485 1.00 79.69 120 HIS A N 1
ATOM 950 C CA . HIS A 1 120 ? 9.331 -12.148 13.764 1.00 79.69 120 HIS A CA 1
ATOM 951 C C . HIS A 1 120 ? 8.267 -11.315 14.491 1.00 79.69 120 HIS A C 1
ATOM 953 O O . HIS A 1 120 ? 7.069 -11.461 14.260 1.00 79.69 120 HIS A O 1
ATOM 959 N N . ILE A 1 121 ? 8.704 -10.410 15.369 1.00 79.75 121 ILE A N 1
ATOM 960 C CA . ILE A 1 121 ? 7.820 -9.462 16.045 1.00 79.75 121 ILE A CA 1
ATOM 961 C C . ILE A 1 121 ? 7.219 -8.490 15.024 1.00 79.75 121 ILE A C 1
ATOM 963 O O . ILE A 1 121 ? 6.010 -8.296 14.994 1.00 79.75 121 ILE A O 1
ATOM 967 N N . ILE A 1 122 ? 8.038 -7.894 14.156 1.00 79.25 122 ILE A N 1
ATOM 968 C CA . ILE A 1 122 ? 7.555 -6.945 13.145 1.00 79.25 122 ILE A CA 1
ATOM 969 C C . ILE A 1 122 ? 6.615 -7.633 12.149 1.00 79.25 122 ILE A C 1
ATOM 971 O O . ILE A 1 122 ? 5.576 -7.058 11.826 1.00 79.25 122 ILE A O 1
ATOM 975 N N . SER A 1 123 ? 6.923 -8.856 11.702 1.00 73.44 123 SER A N 1
ATOM 976 C CA . SER A 1 123 ? 6.040 -9.603 10.798 1.00 73.44 123 SER A CA 1
ATOM 977 C C . SER A 1 123 ? 4.705 -9.952 11.462 1.00 73.44 123 SER A C 1
ATOM 979 O O . SER A 1 123 ? 3.654 -9.731 10.865 1.00 73.44 123 SER A O 1
ATOM 981 N N . SER A 1 124 ? 4.708 -10.385 12.727 1.00 74.19 124 SER A N 1
ATOM 982 C CA . SER A 1 124 ? 3.465 -10.691 13.450 1.00 74.19 124 SER A CA 1
ATOM 983 C C . SER A 1 124 ? 2.622 -9.444 13.752 1.00 74.19 124 SER A C 1
ATOM 985 O O . SER A 1 124 ? 1.393 -9.513 13.744 1.00 74.19 124 SER A O 1
ATOM 987 N N . TYR A 1 125 ? 3.248 -8.276 13.956 1.00 68.94 125 TYR A N 1
ATOM 988 C CA . TYR A 1 125 ? 2.533 -6.995 14.047 1.00 68.94 125 TYR A CA 1
ATOM 989 C C . TYR A 1 125 ? 1.921 -6.562 12.708 1.00 68.94 125 TYR A C 1
ATOM 991 O O . TYR A 1 125 ? 0.859 -5.941 12.713 1.00 68.94 125 TYR A O 1
ATOM 999 N N . GLN A 1 126 ? 2.547 -6.890 11.572 1.00 65.62 126 GLN A N 1
ATOM 1000 C CA . GLN A 1 126 ? 1.986 -6.602 10.247 1.00 65.62 126 GLN A CA 1
ATOM 1001 C C . GLN A 1 126 ? 0.748 -7.449 9.937 1.00 65.62 126 GLN A C 1
ATOM 1003 O O . GLN A 1 126 ? -0.196 -6.936 9.341 1.00 65.62 126 GLN A O 1
ATOM 1008 N N . GLU A 1 127 ? 0.727 -8.710 10.369 1.00 65.69 127 GLU A N 1
ATOM 1009 C CA . GLU A 1 127 ? -0.391 -9.639 10.143 1.00 65.69 127 GLU A CA 1
ATOM 1010 C C . GLU A 1 127 ? -1.589 -9.391 11.075 1.00 65.69 127 GLU A C 1
ATOM 1012 O O . GLU A 1 127 ? -2.706 -9.812 10.785 1.00 65.69 127 GLU A O 1
ATOM 1017 N N . ARG A 1 128 ? -1.390 -8.671 12.187 1.00 59.84 128 ARG A N 1
ATOM 1018 C CA . ARG A 1 128 ? -2.427 -8.452 13.209 1.00 59.84 128 ARG A CA 1
ATOM 1019 C C . ARG A 1 128 ? -3.495 -7.432 12.837 1.00 59.84 128 ARG A C 1
ATOM 1021 O O . ARG A 1 128 ? -4.583 -7.451 13.412 1.00 59.84 128 ARG A O 1
ATOM 1028 N N . ASN A 1 129 ? -3.189 -6.519 11.923 1.00 56.56 129 ASN A N 1
ATOM 1029 C CA . ASN A 1 129 ? -4.178 -5.569 11.447 1.00 56.56 129 ASN A CA 1
ATOM 1030 C C . ASN A 1 129 ? -4.905 -6.203 10.268 1.00 56.56 129 ASN A C 1
ATOM 1032 O O . ASN A 1 129 ? -4.318 -6.362 9.197 1.00 56.56 129 ASN A O 1
ATOM 1036 N N . VAL A 1 130 ? -6.193 -6.509 10.461 1.00 55.16 130 VAL A N 1
ATOM 1037 C CA . VAL A 1 130 ? -7.136 -6.796 9.374 1.00 55.16 130 VAL A CA 1
ATOM 1038 C C . VAL A 1 130 ? -7.165 -5.563 8.467 1.00 55.16 130 VAL A C 1
ATOM 1040 O O . VAL A 1 130 ? -7.913 -4.608 8.674 1.00 55.16 130 VAL A O 1
ATOM 1043 N N . THR A 1 131 ? -6.244 -5.532 7.513 1.00 53.38 131 THR A N 1
ATOM 1044 C CA . THR A 1 131 ? -6.151 -4.509 6.484 1.00 53.38 131 THR A CA 1
ATOM 1045 C C . THR A 1 131 ? -6.687 -5.139 5.223 1.00 53.38 131 THR A C 1
ATOM 1047 O O . THR A 1 131 ? -6.193 -6.166 4.758 1.00 53.38 131 THR A O 1
ATOM 1050 N N . THR A 1 132 ? -7.727 -4.539 4.662 1.00 53.12 132 THR A N 1
ATOM 1051 C CA . THR A 1 132 ? -8.131 -4.890 3.310 1.00 53.12 132 THR A CA 1
ATOM 1052 C C . THR A 1 132 ? -7.103 -4.321 2.364 1.00 53.12 132 THR A C 1
ATOM 1054 O O . THR A 1 132 ? -7.030 -3.110 2.145 1.00 53.12 132 THR A O 1
ATOM 1057 N N . VAL A 1 133 ? -6.277 -5.207 1.821 1.00 53.81 133 VAL A N 1
ATOM 1058 C CA . VAL A 1 133 ? -5.378 -4.865 0.729 1.00 53.81 133 VAL A CA 1
ATOM 1059 C C . VAL A 1 133 ? -6.175 -4.988 -0.558 1.00 53.81 133 VAL A C 1
ATOM 1061 O O . VAL A 1 133 ? -6.460 -6.089 -1.028 1.00 53.81 133 VAL A O 1
ATOM 1064 N N . LEU A 1 134 ? -6.543 -3.847 -1.136 1.00 52.81 134 LEU A N 1
ATOM 1065 C CA . LEU A 1 134 ? -7.116 -3.810 -2.475 1.00 52.81 134 LEU A CA 1
ATOM 1066 C C . LEU A 1 134 ? -5.960 -3.942 -3.465 1.00 52.81 134 LEU A C 1
ATOM 1068 O O . LEU A 1 134 ? -5.334 -2.961 -3.870 1.00 52.81 134 LEU A O 1
ATOM 1072 N N . ASN A 1 135 ? -5.631 -5.190 -3.797 1.00 48.59 135 ASN A N 1
ATOM 1073 C CA . ASN A 1 135 ? -4.598 -5.506 -4.771 1.00 48.59 135 ASN A CA 1
ATOM 1074 C C . ASN A 1 135 ? -5.239 -5.541 -6.164 1.00 48.59 135 ASN A C 1
ATOM 1076 O O . ASN A 1 135 ? -5.687 -6.584 -6.637 1.00 48.59 135 ASN A O 1
ATOM 1080 N N . ALA A 1 136 ? -5.346 -4.379 -6.807 1.00 55.41 136 ALA A N 1
ATOM 1081 C CA . ALA A 1 136 ? -5.824 -4.302 -8.180 1.00 55.41 136 ALA A CA 1
ATOM 1082 C C . ALA A 1 136 ? -4.696 -4.744 -9.126 1.00 55.41 136 ALA A C 1
ATOM 1084 O O . ALA A 1 136 ? -3.846 -3.949 -9.520 1.00 55.41 136 ALA A O 1
ATOM 1085 N N . THR A 1 137 ? -4.669 -6.029 -9.491 1.00 53.38 137 THR A N 1
ATOM 1086 C CA . THR A 1 137 ? -3.743 -6.581 -10.500 1.00 53.38 137 THR A CA 1
ATOM 1087 C C . THR A 1 137 ? -4.239 -6.278 -11.916 1.00 53.38 137 THR A C 1
ATOM 1089 O O . THR A 1 137 ? -4.347 -7.160 -12.762 1.00 53.38 137 THR A O 1
ATOM 1092 N N . SER A 1 138 ? -4.602 -5.025 -12.176 1.00 51.88 138 SER A N 1
ATOM 1093 C CA . SER A 1 138 ? -4.981 -4.568 -13.508 1.00 51.88 138 SER A CA 1
ATOM 1094 C C . SER A 1 138 ? -3.907 -3.618 -14.032 1.00 51.88 138 SER A C 1
ATOM 1096 O O . SER A 1 138 ? -3.611 -2.634 -13.348 1.00 51.88 138 SER A O 1
ATOM 1098 N N . PRO A 1 139 ? -3.329 -3.861 -15.221 1.00 48.06 139 PRO A N 1
ATOM 1099 C CA . PRO A 1 139 ? -2.486 -2.880 -15.888 1.00 48.06 139 PRO A CA 1
ATOM 1100 C C . PRO A 1 139 ? -3.305 -1.612 -16.176 1.00 48.06 139 PRO A C 1
ATOM 1102 O O . PRO A 1 139 ? -4.098 -1.585 -17.114 1.00 48.06 139 PRO A O 1
ATOM 1105 N N . LEU A 1 140 ? -3.162 -0.568 -15.356 1.00 48.41 140 LEU A N 1
ATOM 1106 C CA . LEU A 1 140 ? -3.864 0.695 -15.576 1.00 48.41 140 LEU A CA 1
ATOM 1107 C C . LEU A 1 140 ? -3.039 1.581 -16.517 1.00 48.41 140 LEU A C 1
ATOM 1109 O O . LEU A 1 140 ? -2.070 2.215 -16.101 1.00 48.41 140 LEU A O 1
ATOM 1113 N N . TRP A 1 141 ? -3.448 1.646 -17.784 1.00 44.84 141 TRP A N 1
ATOM 1114 C CA . TRP A 1 141 ? -3.045 2.718 -18.695 1.00 44.84 141 TRP A CA 1
ATOM 1115 C C . TRP A 1 141 ? -3.881 3.955 -18.365 1.00 44.84 141 TRP A C 1
ATOM 1117 O O . TRP A 1 141 ? -5.035 4.053 -18.775 1.00 44.84 141 TRP A O 1
ATOM 1127 N N . ILE A 1 142 ? -3.336 4.884 -17.578 1.00 51.25 142 ILE A N 1
ATOM 1128 C CA . ILE A 1 142 ? -4.036 6.131 -17.245 1.00 51.25 142 ILE A CA 1
ATOM 1129 C C . ILE A 1 142 ? -3.415 7.259 -18.066 1.00 51.25 142 ILE A C 1
ATOM 1131 O O . ILE A 1 142 ? -2.313 7.719 -17.772 1.00 51.25 142 ILE A O 1
ATOM 1135 N N . VAL A 1 143 ? -4.134 7.718 -19.091 1.00 56.00 143 VAL A N 1
ATOM 1136 C CA . VAL A 1 143 ? -3.912 9.050 -19.673 1.00 56.00 143 VAL A CA 1
ATOM 1137 C C . VAL A 1 143 ? -4.408 10.083 -18.654 1.00 56.00 143 VAL A C 1
ATOM 1139 O O . VAL A 1 143 ? -5.409 9.847 -17.975 1.00 56.00 143 VAL A O 1
ATOM 1142 N N . GLY A 1 144 ? -3.703 11.210 -18.504 1.00 52.78 144 GLY A N 1
ATOM 1143 C CA . GLY A 1 144 ? -4.112 12.289 -17.597 1.00 52.78 144 GLY A CA 1
ATOM 1144 C C . GLY A 1 144 ? -5.570 12.705 -17.834 1.00 52.78 144 GLY A C 1
ATOM 1145 O O . GLY A 1 144 ? -5.978 12.910 -18.974 1.00 52.78 144 GLY A O 1
ATOM 1146 N N . ARG A 1 145 ? -6.363 12.779 -16.757 1.00 63.50 145 ARG A N 1
ATOM 1147 C CA . ARG A 1 145 ? -7.800 13.101 -16.809 1.00 63.50 145 ARG A CA 1
ATOM 1148 C C . ARG A 1 145 ? -8.022 14.551 -17.263 1.00 63.50 145 ARG A C 1
ATOM 1150 O O . ARG A 1 145 ? -7.241 15.424 -16.887 1.00 63.50 145 ARG A O 1
ATOM 1157 N N . SER A 1 146 ? -9.100 14.817 -18.007 1.00 58.00 146 SER A N 1
ATOM 1158 C CA . SER A 1 146 ? -9.583 16.188 -18.238 1.00 58.00 146 SER A CA 1
ATOM 1159 C C . SER A 1 146 ? -10.020 16.820 -16.909 1.00 58.00 146 SER A C 1
ATOM 1161 O O . SER A 1 146 ? -10.557 16.129 -16.044 1.00 58.00 146 SER A O 1
ATOM 1163 N N . ALA A 1 147 ? -9.806 18.128 -16.733 1.00 60.41 147 ALA A N 1
ATOM 1164 C CA . ALA A 1 147 ? -10.073 18.835 -15.475 1.00 60.41 147 ALA A CA 1
ATOM 1165 C C . ALA A 1 147 ? -11.564 18.877 -15.067 1.00 60.41 147 ALA A C 1
ATOM 1167 O O . ALA A 1 147 ? -11.874 19.241 -13.936 1.00 60.41 147 ALA A O 1
ATOM 1168 N N . THR A 1 148 ? -12.480 18.521 -15.971 1.00 71.50 148 THR A N 1
ATOM 1169 C CA . THR A 1 148 ? -13.937 18.653 -15.802 1.00 71.50 148 THR A CA 1
ATOM 1170 C C . THR A 1 148 ? -14.682 17.349 -15.508 1.00 71.50 148 THR A C 1
ATOM 1172 O O . THR A 1 148 ? -15.872 17.412 -15.204 1.00 71.50 148 THR A O 1
ATOM 1175 N N . ASP A 1 149 ? -14.034 16.183 -15.579 1.00 64.50 149 ASP A N 1
ATOM 1176 C CA . ASP A 1 149 ? -14.734 14.897 -15.432 1.00 64.50 149 ASP A CA 1
ATOM 1177 C C . ASP A 1 149 ? -14.798 14.405 -13.970 1.00 64.50 149 ASP A C 1
ATOM 1179 O O . ASP A 1 149 ? -13.797 14.476 -13.245 1.00 64.50 149 ASP A O 1
ATOM 1183 N N . PRO A 1 150 ? -15.946 13.853 -13.517 1.00 63.16 150 PRO A N 1
ATOM 1184 C CA . PRO A 1 150 ? -16.092 13.310 -12.171 1.00 63.16 150 PRO A CA 1
ATOM 1185 C C . PRO A 1 150 ? -15.335 11.986 -11.993 1.00 63.16 150 PRO A C 1
ATOM 1187 O O . PRO A 1 150 ? -15.265 11.137 -12.880 1.00 63.16 150 PRO A O 1
ATOM 1190 N N . PHE A 1 151 ? -14.778 11.790 -10.798 1.00 60.53 151 PHE A N 1
ATOM 1191 C CA . PHE A 1 151 ? -14.023 10.593 -10.436 1.00 60.53 151 PHE A CA 1
ATOM 1192 C C . PHE A 1 151 ? -14.952 9.426 -10.066 1.00 60.53 151 PHE A C 1
ATOM 1194 O O . PHE A 1 151 ? -15.743 9.546 -9.133 1.00 60.53 151 PHE A O 1
ATOM 1201 N N . VAL A 1 152 ? -14.828 8.286 -10.757 1.00 51.88 152 VAL A N 1
ATOM 1202 C CA . VAL A 1 152 ? -15.616 7.067 -10.491 1.00 51.88 152 VAL A CA 1
ATOM 1203 C C . VAL A 1 152 ? -14.672 5.876 -10.291 1.00 51.88 152 VAL A C 1
ATOM 1205 O O . VAL A 1 152 ? -13.901 5.543 -11.189 1.00 51.88 152 VAL A O 1
ATOM 1208 N N . ILE A 1 153 ? -14.726 5.226 -9.121 1.00 58.53 153 ILE A N 1
ATOM 1209 C CA . ILE A 1 153 ? -14.050 3.944 -8.853 1.00 58.53 153 ILE A CA 1
ATOM 1210 C C . ILE A 1 153 ? -15.113 2.848 -8.752 1.00 58.53 153 ILE A C 1
ATOM 1212 O O . ILE A 1 153 ? -16.006 2.946 -7.915 1.00 58.53 153 ILE A O 1
ATOM 1216 N N . ASN A 1 154 ? -14.953 1.768 -9.520 1.00 50.59 154 ASN A N 1
ATOM 1217 C CA . ASN A 1 154 ? -15.684 0.516 -9.317 1.00 50.59 154 ASN A CA 1
ATOM 1218 C C . ASN A 1 154 ? -14.732 -0.534 -8.731 1.00 50.59 154 ASN A C 1
ATOM 1220 O O . ASN A 1 154 ? -13.766 -0.922 -9.385 1.00 50.59 154 ASN A O 1
ATOM 1224 N N . ALA A 1 155 ? -15.004 -1.005 -7.514 1.00 56.28 155 ALA A N 1
ATOM 1225 C CA . ALA A 1 155 ? -14.239 -2.067 -6.862 1.00 56.28 155 ALA A CA 1
ATOM 1226 C C . ALA A 1 155 ? -15.182 -3.155 -6.331 1.00 56.28 155 ALA A C 1
ATOM 1228 O O . ALA A 1 155 ? -16.215 -2.852 -5.737 1.00 56.28 155 ALA A O 1
ATOM 1229 N N . LEU A 1 156 ? -14.819 -4.426 -6.533 1.00 48.06 156 LEU A N 1
ATOM 1230 C CA . LEU A 1 156 ? -15.542 -5.582 -6.001 1.00 48.06 156 LEU A CA 1
ATOM 1231 C C . LEU A 1 156 ? -14.768 -6.147 -4.806 1.00 48.06 156 LEU A C 1
ATOM 1233 O O . LEU A 1 156 ? -13.737 -6.794 -4.977 1.00 48.06 156 LEU A O 1
ATOM 1237 N N . ILE A 1 157 ? -15.262 -5.894 -3.596 1.00 59.53 157 ILE A N 1
ATOM 1238 C CA . ILE A 1 157 ? -14.636 -6.359 -2.355 1.00 59.53 157 ILE A CA 1
ATOM 1239 C C . ILE A 1 157 ? -15.271 -7.695 -1.958 1.00 59.53 157 ILE A C 1
ATOM 1241 O O . ILE A 1 157 ? -16.468 -7.756 -1.685 1.00 59.53 157 ILE A O 1
ATOM 1245 N N . ARG A 1 158 ? -14.479 -8.773 -1.921 1.00 47.19 158 ARG A N 1
ATOM 1246 C CA . ARG A 1 158 ? -14.903 -10.078 -1.389 1.00 47.19 158 ARG A CA 1
ATOM 1247 C C . ARG A 1 158 ? -14.315 -10.262 0.006 1.00 47.19 158 ARG A C 1
ATOM 1249 O O . ARG A 1 158 ? -13.101 -10.360 0.138 1.00 47.19 158 ARG A O 1
ATOM 1256 N N . TYR A 1 159 ? -15.172 -10.325 1.020 1.00 56.09 159 TYR A N 1
ATOM 1257 C CA . TYR A 1 159 ? -14.783 -10.728 2.371 1.00 56.09 159 TYR A CA 1
ATOM 1258 C C . TYR A 1 159 ? -15.132 -12.207 2.590 1.00 56.09 159 TYR A C 1
ATOM 1260 O O . TYR A 1 159 ? -16.275 -12.586 2.319 1.00 56.09 159 TYR A O 1
ATOM 1268 N N . PRO A 1 160 ? -14.196 -13.049 3.065 1.00 47.03 160 PRO A N 1
ATOM 1269 C CA . PRO A 1 160 ? -14.544 -14.369 3.569 1.00 47.03 160 PRO A CA 1
ATOM 1270 C C . PRO A 1 160 ? -15.281 -14.223 4.908 1.00 47.03 160 PRO A C 1
ATOM 1272 O O . PRO A 1 160 ? -14.872 -13.442 5.765 1.00 47.03 160 PRO A O 1
ATOM 1275 N N . VAL A 1 161 ? -16.383 -14.954 5.078 1.00 60.06 161 VAL A N 1
ATOM 1276 C CA . VAL A 1 161 ? -17.045 -15.089 6.381 1.00 60.06 161 VAL A CA 1
ATOM 1277 C C . VAL A 1 161 ? -16.278 -16.145 7.165 1.00 60.06 161 VAL A C 1
ATOM 1279 O O . VAL A 1 161 ? -16.256 -17.306 6.761 1.00 60.06 161 VAL A O 1
ATOM 1282 N N . GLU A 1 162 ? -15.651 -15.749 8.269 1.00 49.16 162 GLU A N 1
ATOM 1283 C CA . GLU A 1 162 ? -15.150 -16.708 9.251 1.00 49.16 162 GLU A CA 1
ATOM 1284 C C . GLU A 1 162 ? -16.319 -17.138 10.144 1.00 49.16 162 GLU A C 1
ATOM 1286 O O . GLU A 1 162 ? -16.881 -16.335 10.890 1.00 49.16 162 GLU A O 1
ATOM 1291 N N . SER A 1 163 ? -16.733 -18.399 10.015 1.00 44.97 163 SER A N 1
ATOM 1292 C CA . SER A 1 163 ? -17.639 -19.044 10.963 1.00 44.97 163 SER A CA 1
ATOM 1293 C C . SER A 1 163 ? -16.835 -19.491 12.181 1.00 44.97 163 SER A C 1
ATOM 1295 O O . SER A 1 163 ? -15.893 -20.270 12.027 1.00 44.97 163 SER A O 1
ATOM 1297 N N . ILE A 1 164 ? -17.209 -18.975 13.352 1.00 42.69 164 ILE A N 1
ATOM 1298 C CA . ILE A 1 164 ? -16.687 -19.372 14.669 1.00 42.69 164 ILE A CA 1
ATOM 1299 C C . ILE A 1 164 ? -17.154 -20.788 15.008 1.00 42.69 164 ILE A C 1
ATOM 1301 O O . ILE A 1 164 ? -18.346 -21.078 14.746 1.00 42.69 164 ILE A O 1
#

Sequence (164 aa):
MALYEVYSHTALLRYITSICSKATLFLLIVLALTYIPPLLVAFCSYGFWLKQSTYKEQAKIRFQDNILLVASSSTTRDYLTWSTYPGFNNLVGDKLRLPQISVSGINRSSPFASSYALTHIISSYQERNVTTVLNATSPLWIVGRSATDPFVINALIRYPVESI